Protein AF-A0A850HUB6-F1 (afdb_monomer)

R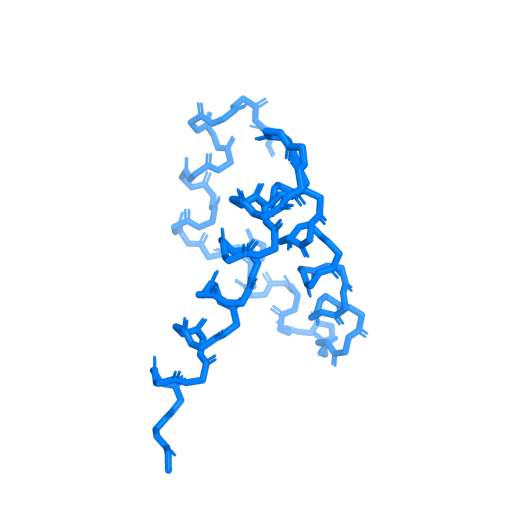adius of gyration: 13.77 Å; Cα contacts (8 Å, |Δi|>4): 26; chains: 1; bounding box: 30×25×32 Å

Mean predicted aligned error: 4.41 Å

Solvent-accessible surface area (backbone atoms only — not comparable to full-atom values): 3738 Å² total; per-residue (Å²): 135,54,74,78,52,53,57,52,52,52,53,50,50,26,50,49,51,15,73,75,64,49,96,59,45,25,61,52,46,52,51,52,51,50,52,53,50,58,71,73,46,53,74,70,52,52,54,49,53,62,68,30,66,67,50,46,52,51,35,48,75,74,71,47,135

Secondary structure (DSSP, 8-state):
--HHHHHHHHHHHHHHHHHHS-TTHHHHHHHHHHHHHHHHS-HHHHHHHHT-HHHHHHHHHTT--

Nearest PDB structures (foldseek):
  6l80-assembly1_A  TM=4.886E-01  e=5.534E+00  Schizosaccharomyces pombe 972h-

Foldseek 3Di:
DDPVVVVVVQLVVLVVVCVVDPVCSSVVSVVVVVVVVCVPDDPVVNVCCCPPPVNVVVCVVVVHD

Structure (mmCIF, N/CA/C/O backbone):
data_AF-A0A850HUB6-F1
#
_entry.id   AF-A0A850HUB6-F1
#
loop_
_atom_site.group_PDB
_atom_site.id
_atom_site.type_symbol
_atom_site.label_atom_id
_atom_site.label_alt_id
_atom_site.label_comp_id
_atom_site.label_asym_id
_atom_site.label_entity_id
_atom_site.label_seq_id
_atom_site.pdbx_PDB_ins_code
_atom_site.Cartn_x
_atom_site.Cartn_y
_atom_site.Cartn_z
_atom_site.occupancy
_atom_site.B_iso_or_equiv
_atom_site.auth_seq_id
_atom_site.auth_comp_id
_atom_site.auth_asym_id
_atom_site.auth_atom_id
_atom_site.pdbx_PDB_model_num
ATOM 1 N N . MET A 1 1 ? -7.656 -17.474 -11.864 1.00 60.16 1 MET A N 1
ATOM 2 C CA . MET A 1 1 ? -6.616 -16.690 -11.162 1.00 60.16 1 MET A CA 1
ATOM 3 C C . MET A 1 1 ? -6.989 -16.632 -9.691 1.00 60.16 1 MET A C 1
ATOM 5 O O . MET A 1 1 ? -8.170 -16.479 -9.408 1.00 60.16 1 MET A O 1
ATOM 9 N N . SER A 1 2 ? -6.043 -16.840 -8.774 1.00 78.00 2 SER A N 1
ATOM 10 C CA . SER A 1 2 ? -6.287 -16.688 -7.330 1.00 78.00 2 SER A CA 1
ATOM 11 C C . SER A 1 2 ? -6.101 -15.228 -6.910 1.00 78.00 2 SER A C 1
ATOM 13 O O . SER A 1 2 ? -5.394 -14.484 -7.582 1.00 78.00 2 SER A O 1
ATOM 15 N N . GLU A 1 3 ? -6.689 -14.817 -5.788 1.00 71.81 3 GLU A N 1
ATOM 16 C CA . GLU A 1 3 ? -6.500 -13.468 -5.226 1.00 71.81 3 GLU A CA 1
ATOM 17 C C . GLU A 1 3 ? -5.014 -13.143 -5.003 1.00 71.81 3 GLU A C 1
ATOM 19 O O . GLU A 1 3 ? -4.535 -12.090 -5.417 1.00 71.81 3 GLU A O 1
ATOM 24 N N . LYS A 1 4 ? -4.253 -14.115 -4.479 1.00 73.81 4 LYS A N 1
ATOM 25 C CA . LYS A 1 4 ? -2.794 -14.022 -4.331 1.00 73.81 4 LYS A CA 1
ATOM 26 C C . LYS A 1 4 ? -2.068 -13.801 -5.665 1.00 73.81 4 LYS A C 1
ATOM 28 O O . LYS A 1 4 ? -1.020 -13.185 -5.675 1.00 73.81 4 LYS A O 1
ATOM 33 N N . SER A 1 5 ? -2.606 -14.279 -6.785 1.00 82.38 5 SER A N 1
ATOM 34 C CA . SER A 1 5 ? -2.015 -14.045 -8.110 1.00 82.38 5 SER A CA 1
ATOM 35 C C . SER A 1 5 ? -2.260 -12.620 -8.611 1.00 82.38 5 SER A C 1
ATOM 37 O O . SER A 1 5 ? -1.400 -12.068 -9.278 1.00 82.38 5 SER A O 1
ATOM 39 N N . ILE A 1 6 ? -3.408 -12.016 -8.285 1.00 90.75 6 ILE A N 1
ATOM 40 C CA . ILE A 1 6 ? -3.794 -10.697 -8.814 1.00 90.75 6 ILE A CA 1
ATOM 41 C C . ILE A 1 6 ? -2.924 -9.587 -8.219 1.00 90.75 6 ILE A C 1
ATOM 43 O O . ILE A 1 6 ? -2.517 -8.677 -8.936 1.00 90.75 6 ILE A O 1
ATOM 47 N N . ILE A 1 7 ? -2.628 -9.656 -6.918 1.00 93.19 7 ILE A N 1
ATOM 48 C CA . ILE A 1 7 ? -1.786 -8.641 -6.274 1.00 93.19 7 ILE A CA 1
ATOM 49 C C . ILE A 1 7 ? -0.351 -8.667 -6.817 1.00 93.19 7 ILE A C 1
ATOM 51 O O . ILE A 1 7 ? 0.225 -7.613 -7.073 1.00 93.19 7 ILE A O 1
ATOM 55 N N . GLU A 1 8 ? 0.190 -9.855 -7.086 1.00 94.38 8 GLU A N 1
ATOM 56 C CA . GLU A 1 8 ? 1.528 -10.013 -7.664 1.00 94.38 8 GLU A CA 1
ATOM 57 C C . GLU A 1 8 ? 1.591 -9.510 -9.111 1.00 94.38 8 GLU A C 1
ATOM 59 O O . GLU A 1 8 ? 2.594 -8.920 -9.510 1.00 94.38 8 GLU A O 1
ATOM 64 N N . ASP A 1 9 ? 0.513 -9.674 -9.887 1.00 94.06 9 ASP A N 1
ATOM 65 C CA . ASP A 1 9 ? 0.419 -9.124 -11.244 1.00 94.06 9 ASP A CA 1
ATOM 66 C C . ASP A 1 9 ? 0.449 -7.585 -11.228 1.00 94.06 9 ASP A C 1
ATOM 68 O O . ASP A 1 9 ? 1.129 -6.964 -12.047 1.00 94.06 9 ASP A O 1
ATOM 72 N N . ILE A 1 10 ? -0.244 -6.964 -10.267 1.00 93.62 10 ILE A N 1
ATOM 73 C CA . ILE A 1 10 ? -0.272 -5.505 -10.085 1.00 93.62 10 ILE A CA 1
ATOM 74 C C . ILE A 1 10 ? 1.115 -4.977 -9.695 1.00 93.62 10 ILE A C 1
ATOM 76 O O . ILE A 1 10 ? 1.609 -4.033 -10.315 1.00 93.62 10 ILE A O 1
ATOM 80 N N . ILE A 1 11 ? 1.763 -5.604 -8.708 1.00 94.81 11 ILE A N 1
ATOM 81 C CA . ILE A 1 11 ? 3.117 -5.229 -8.269 1.00 94.81 11 ILE A CA 1
ATOM 82 C C . ILE A 1 11 ? 4.113 -5.409 -9.420 1.00 94.81 11 ILE A C 1
ATOM 84 O O . ILE A 1 11 ? 4.914 -4.519 -9.703 1.00 94.81 11 ILE A O 1
ATOM 88 N N . SER A 1 12 ? 4.023 -6.524 -10.148 1.00 93.44 12 SER A N 1
ATOM 89 C CA . SER A 1 12 ? 4.891 -6.804 -11.295 1.00 93.44 12 SER A CA 1
ATOM 90 C C . SER A 1 12 ? 4.726 -5.782 -12.420 1.00 93.44 12 SER A C 1
ATOM 92 O O . SER A 1 12 ? 5.710 -5.451 -13.088 1.00 93.44 12 SER A O 1
ATOM 94 N N . ALA A 1 13 ? 3.510 -5.271 -12.637 1.00 93.56 13 ALA A N 1
ATOM 95 C CA . ALA A 1 13 ? 3.242 -4.232 -13.625 1.00 93.56 13 ALA A CA 1
ATOM 96 C C . ALA A 1 13 ? 3.888 -2.890 -13.243 1.00 93.56 13 ALA A C 1
ATOM 98 O O . ALA A 1 13 ? 4.579 -2.312 -14.083 1.00 93.56 13 ALA A O 1
ATOM 99 N N . ALA A 1 14 ? 3.739 -2.442 -11.990 1.0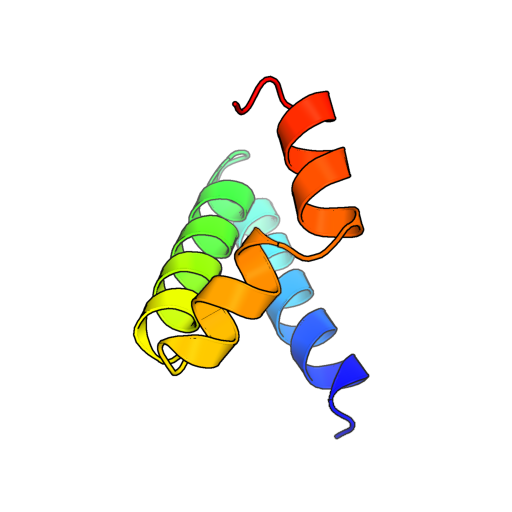0 93.06 14 ALA A N 1
ATOM 100 C CA . ALA A 1 14 ? 4.391 -1.227 -11.485 1.00 93.06 14 ALA A CA 1
ATOM 101 C C . ALA A 1 14 ? 5.925 -1.342 -11.549 1.00 93.06 14 ALA A C 1
ATOM 103 O O . ALA A 1 14 ? 6.603 -0.475 -12.098 1.00 93.06 14 ALA A O 1
ATOM 104 N N . ALA A 1 15 ? 6.477 -2.478 -11.110 1.00 91.12 15 ALA A N 1
ATOM 105 C CA . ALA A 1 15 ? 7.913 -2.737 -11.179 1.00 91.12 15 ALA A CA 1
ATOM 106 C C . ALA A 1 15 ? 8.436 -2.767 -12.623 1.00 91.12 15 ALA A C 1
ATOM 108 O O . ALA A 1 15 ? 9.546 -2.319 -12.912 1.00 91.12 15 ALA A O 1
ATOM 109 N N . LYS A 1 16 ? 7.655 -3.314 -13.563 1.00 92.00 16 LYS A N 1
ATOM 110 C CA . LYS A 1 16 ? 8.006 -3.283 -14.987 1.00 92.00 16 LYS A CA 1
ATOM 111 C C . LYS A 1 16 ? 8.018 -1.850 -15.518 1.00 92.00 16 LYS A C 1
ATOM 113 O O . LYS A 1 16 ? 8.980 -1.493 -16.192 1.00 92.00 16 LYS A O 1
ATOM 118 N N . HIS A 1 17 ? 7.000 -1.050 -15.205 1.00 88.12 17 HIS A N 1
ATOM 119 C CA . HIS A 1 17 ? 6.934 0.337 -15.655 1.00 88.12 17 HIS A CA 1
ATOM 120 C C . HIS A 1 17 ? 8.094 1.172 -15.100 1.00 88.12 17 HIS A C 1
ATOM 122 O O . HIS A 1 17 ? 8.755 1.865 -15.873 1.00 88.12 17 HIS A O 1
ATOM 128 N N . GLY A 1 18 ? 8.423 1.031 -13.812 1.00 87.31 18 GLY A N 1
ATOM 129 C CA . GLY A 1 18 ? 9.582 1.691 -13.202 1.00 87.31 18 GLY A CA 1
ATOM 130 C C . GLY A 1 18 ? 10.912 1.318 -13.863 1.00 87.31 18 GLY A C 1
ATOM 131 O O . GLY A 1 18 ? 11.710 2.195 -14.173 1.00 87.31 18 GLY A O 1
ATOM 132 N N . ARG A 1 19 ? 11.134 0.032 -14.180 1.00 86.88 19 ARG A N 1
ATOM 133 C CA . ARG A 1 19 ? 12.349 -0.412 -14.896 1.00 86.88 19 ARG A CA 1
ATOM 134 C C . ARG A 1 19 ? 12.461 0.124 -16.323 1.00 86.88 19 ARG A C 1
ATOM 136 O O . ARG A 1 19 ? 13.572 0.290 -16.816 1.00 86.88 19 ARG A O 1
ATOM 143 N N . GLU A 1 20 ? 11.334 0.303 -17.008 1.00 88.62 20 GLU A N 1
ATOM 144 C CA . GLU A 1 20 ? 11.286 0.755 -18.406 1.00 88.62 20 GLU A CA 1
ATOM 145 C C . GLU A 1 20 ? 11.273 2.288 -18.541 1.00 88.62 20 GLU A C 1
ATOM 147 O O . GLU A 1 20 ? 11.405 2.795 -19.655 1.00 88.62 20 GLU A O 1
ATOM 152 N N . SER A 1 21 ? 11.119 3.020 -17.433 1.00 8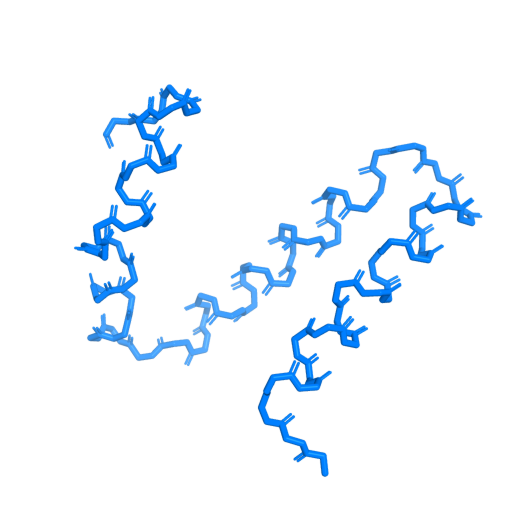4.94 21 SER A N 1
ATOM 153 C CA . SER A 1 21 ? 11.022 4.481 -17.413 1.00 84.94 21 SER A CA 1
ATOM 154 C C . SER A 1 21 ? 12.098 5.12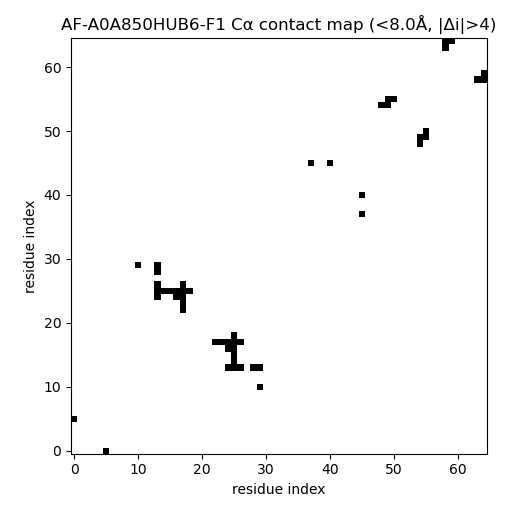6 -16.523 1.00 84.94 21 SER A C 1
ATOM 156 O O . SER A 1 21 ? 13.279 4.983 -16.830 1.00 84.94 21 SER A O 1
ATOM 158 N N . GLU A 1 22 ? 11.717 5.855 -15.467 1.00 79.44 22 GLU A N 1
ATOM 159 C CA . GLU A 1 22 ? 12.629 6.530 -14.531 1.00 79.44 22 GLU A CA 1
ATOM 160 C C . GLU A 1 22 ? 12.643 5.817 -13.160 1.00 79.44 22 GLU A C 1
ATOM 162 O O . GLU A 1 22 ? 11.609 5.275 -12.752 1.00 79.44 22 GLU A O 1
ATOM 167 N N . PRO A 1 23 ? 13.764 5.858 -12.406 1.00 67.00 23 PRO A N 1
ATOM 168 C CA . PRO A 1 23 ? 13.984 5.057 -11.190 1.00 67.00 23 PRO A CA 1
ATOM 169 C C . PRO A 1 23 ? 12.955 5.201 -10.052 1.00 67.00 23 PRO A C 1
ATOM 171 O O . PRO A 1 23 ? 12.918 4.338 -9.180 1.00 67.00 23 PRO A O 1
ATOM 174 N N . ASP A 1 24 ? 12.099 6.227 -10.068 1.00 77.38 24 ASP A N 1
ATOM 175 C CA . ASP A 1 24 ? 11.107 6.499 -9.015 1.00 77.38 24 ASP A CA 1
ATOM 176 C C . ASP A 1 24 ? 9.646 6.274 -9.454 1.00 77.38 24 ASP A C 1
ATOM 178 O O . ASP A 1 24 ? 8.719 6.412 -8.649 1.00 77.38 24 ASP A O 1
ATOM 182 N N . HIS A 1 25 ? 9.404 5.916 -10.720 1.00 87.12 25 HIS A N 1
ATOM 183 C CA . HIS A 1 25 ? 8.040 5.753 -11.234 1.00 87.12 25 HIS A CA 1
ATOM 184 C C . HIS A 1 25 ? 7.295 4.572 -10.601 1.00 87.12 25 HIS A C 1
ATOM 186 O O . HIS A 1 25 ? 6.103 4.694 -10.334 1.00 87.12 25 HIS A O 1
ATOM 192 N N . GLU A 1 26 ? 7.990 3.480 -10.258 1.00 89.69 26 GLU A N 1
ATOM 193 C CA . GLU A 1 26 ? 7.379 2.330 -9.569 1.00 89.69 26 GLU A CA 1
ATOM 194 C C . GLU A 1 26 ? 6.710 2.749 -8.251 1.00 89.69 26 GLU A C 1
ATOM 196 O O . GLU A 1 26 ? 5.593 2.328 -7.946 1.00 89.69 26 GLU A O 1
ATOM 201 N N . VAL A 1 27 ? 7.366 3.619 -7.476 1.00 91.00 27 VAL A N 1
ATOM 202 C CA . VAL A 1 27 ? 6.817 4.122 -6.211 1.00 91.00 27 VAL A CA 1
ATOM 203 C C . VAL A 1 27 ? 5.554 4.942 -6.470 1.00 91.00 27 VAL A C 1
ATOM 205 O O . VAL A 1 27 ? 4.564 4.780 -5.755 1.00 91.00 27 VAL A O 1
ATOM 208 N N . GLY A 1 28 ? 5.566 5.796 -7.496 1.00 92.38 28 GLY A N 1
ATOM 209 C CA . GLY A 1 28 ? 4.396 6.569 -7.917 1.00 92.38 28 GLY A CA 1
ATOM 210 C C . GLY A 1 28 ? 3.217 5.679 -8.317 1.00 92.38 28 GLY A C 1
ATOM 211 O O . GLY A 1 28 ? 2.112 5.858 -7.801 1.00 92.38 28 GLY A O 1
ATOM 212 N N . ASP A 1 29 ? 3.467 4.668 -9.148 1.00 94.19 29 ASP A N 1
ATOM 213 C CA . ASP A 1 29 ? 2.451 3.722 -9.617 1.00 94.19 29 ASP A CA 1
ATOM 214 C C . ASP A 1 29 ? 1.794 2.968 -8.454 1.00 94.19 29 ASP A C 1
ATOM 216 O O . ASP A 1 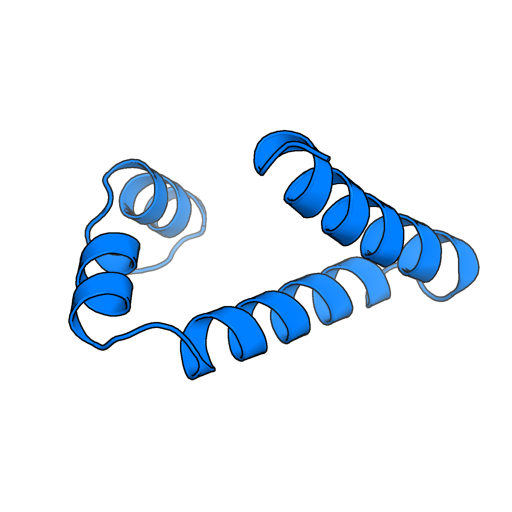29 ? 0.565 2.868 -8.369 1.00 94.19 29 ASP A O 1
ATOM 220 N N . LEU A 1 30 ? 2.602 2.465 -7.514 1.00 95.06 30 LEU A N 1
ATOM 221 C CA . LEU A 1 30 ? 2.103 1.759 -6.334 1.00 95.06 30 LEU A CA 1
ATOM 222 C C . LEU A 1 30 ? 1.291 2.684 -5.418 1.00 95.06 30 LEU A C 1
ATOM 224 O O . LEU A 1 30 ? 0.258 2.268 -4.883 1.00 95.06 30 LEU A O 1
ATOM 228 N N . GLN A 1 31 ? 1.703 3.945 -5.258 1.00 94.81 31 GLN A N 1
ATOM 229 C CA . GLN A 1 31 ? 0.922 4.930 -4.507 1.00 94.81 31 GLN A CA 1
ATOM 230 C C . GLN A 1 31 ? -0.429 5.221 -5.173 1.00 94.81 31 GLN A C 1
ATOM 232 O O . GLN A 1 31 ? -1.443 5.329 -4.479 1.00 94.81 31 GLN A O 1
ATOM 237 N N . ASP A 1 32 ? -0.472 5.335 -6.499 1.00 95.50 32 ASP A N 1
ATOM 238 C CA . ASP A 1 32 ? -1.713 5.583 -7.233 1.00 95.50 32 ASP A CA 1
ATOM 239 C C . ASP A 1 32 ? -2.674 4.398 -7.149 1.00 95.50 32 ASP A C 1
ATOM 241 O O . ASP A 1 32 ? -3.863 4.578 -6.862 1.00 95.50 32 ASP A O 1
ATOM 245 N N . LEU A 1 33 ? -2.160 3.176 -7.280 1.00 96.12 33 LEU A N 1
ATOM 246 C CA . LEU A 1 33 ? -2.938 1.955 -7.076 1.00 96.12 33 LEU A CA 1
ATOM 247 C C . LEU A 1 33 ? -3.480 1.858 -5.642 1.00 96.12 33 LEU A C 1
ATOM 249 O O . LEU A 1 33 ? -4.658 1.541 -5.455 1.00 96.12 33 LEU A O 1
ATOM 253 N N . LEU A 1 34 ? -2.677 2.208 -4.630 1.00 96.19 34 LEU A N 1
ATOM 254 C CA . LEU A 1 34 ? -3.127 2.262 -3.236 1.00 96.19 34 LEU A CA 1
ATOM 255 C C . LEU A 1 34 ? -4.246 3.299 -3.035 1.00 96.19 34 LEU A C 1
ATOM 257 O O . LEU A 1 34 ? -5.224 3.020 -2.338 1.00 96.19 34 LEU A O 1
ATOM 261 N N . ARG A 1 35 ? -4.162 4.476 -3.672 1.00 97.44 35 ARG A N 1
ATOM 262 C CA . ARG A 1 35 ? -5.225 5.503 -3.629 1.00 97.44 35 ARG A CA 1
ATOM 263 C C . ARG A 1 35 ? -6.516 5.018 -4.288 1.00 97.44 35 ARG A C 1
ATOM 265 O O . ARG A 1 35 ? -7.602 5.285 -3.765 1.00 97.44 35 ARG A O 1
ATOM 272 N N . VAL A 1 36 ? -6.420 4.293 -5.405 1.00 97.19 36 VAL A N 1
ATOM 273 C CA . VAL A 1 36 ? -7.581 3.668 -6.061 1.00 97.19 36 VAL A CA 1
ATOM 274 C C . VAL A 1 36 ? -8.216 2.631 -5.139 1.00 97.19 36 VAL A C 1
ATOM 276 O O . VAL A 1 36 ? -9.425 2.701 -4.909 1.00 97.19 36 VAL A O 1
ATOM 279 N N . ALA A 1 37 ? -7.414 1.730 -4.561 1.00 96.19 37 ALA A N 1
ATOM 280 C CA . ALA A 1 37 ? -7.886 0.731 -3.607 1.00 96.19 37 ALA A CA 1
ATOM 281 C C . ALA A 1 37 ? -8.602 1.398 -2.422 1.00 96.19 37 ALA A C 1
ATOM 283 O O . ALA A 1 37 ? -9.756 1.083 -2.135 1.00 96.19 37 ALA A O 1
ATOM 284 N N . TRP A 1 38 ? -7.983 2.409 -1.807 1.00 97.50 38 TRP A N 1
ATOM 285 C CA . TRP A 1 38 ? -8.583 3.161 -0.706 1.00 97.50 38 TRP A CA 1
ATOM 286 C C . TRP A 1 38 ? -9.939 3.768 -1.079 1.00 97.50 38 TRP A C 1
ATOM 288 O O . TRP A 1 38 ? -10.901 3.671 -0.313 1.00 97.50 38 TRP A O 1
ATOM 298 N N . LYS A 1 39 ? -10.052 4.365 -2.273 1.00 97.94 39 LYS A N 1
ATOM 299 C CA . LYS A 1 39 ? -11.289 4.994 -2.756 1.00 97.94 39 LYS A CA 1
ATOM 300 C C . LYS A 1 39 ? -12.445 4.000 -2.884 1.00 97.94 39 LYS A C 1
ATOM 302 O O . LYS A 1 39 ? -13.571 4.379 -2.563 1.00 97.94 39 LYS A O 1
ATOM 307 N N . ILE A 1 40 ? -12.184 2.770 -3.325 1.00 97.94 40 ILE A N 1
ATOM 308 C CA . ILE A 1 40 ? -13.227 1.751 -3.535 1.00 97.94 40 ILE A CA 1
ATOM 309 C C . ILE A 1 40 ? -13.529 0.914 -2.286 1.00 97.94 40 ILE A C 1
ATOM 311 O O . ILE A 1 40 ? -14.565 0.263 -2.238 1.00 97.94 40 ILE A O 1
ATOM 315 N N . MET A 1 41 ? -12.653 0.930 -1.278 1.00 98.06 41 MET A N 1
ATOM 316 C CA . MET A 1 41 ? -12.906 0.252 -0.008 1.00 98.06 41 MET A CA 1
ATOM 317 C C . MET A 1 41 ? -14.100 0.860 0.724 1.00 98.06 41 MET A C 1
ATOM 319 O O . MET A 1 41 ? -14.210 2.084 0.861 1.00 98.06 41 MET A O 1
ATOM 323 N N . GLU A 1 42 ? -14.923 -0.016 1.292 1.00 98.25 42 GLU A N 1
ATOM 324 C CA . GLU A 1 42 ? -15.975 0.364 2.224 1.00 98.25 42 GLU A CA 1
ATOM 325 C C . GLU A 1 42 ? -15.375 1.028 3.475 1.00 98.25 42 GLU A C 1
ATOM 327 O O . GLU A 1 42 ? -14.271 0.659 3.903 1.00 98.25 42 GLU A O 1
ATOM 332 N N . PRO A 1 43 ? -16.093 1.946 4.150 1.00 97.81 43 PRO A N 1
ATOM 333 C CA . PRO A 1 43 ? -15.580 2.624 5.342 1.00 97.81 43 PRO A CA 1
ATOM 334 C C . PRO A 1 43 ? -15.046 1.663 6.416 1.00 97.81 43 PRO A C 1
ATOM 336 O O . PRO A 1 43 ? -13.987 1.894 6.996 1.00 97.81 43 PRO A O 1
ATOM 339 N N . GLN A 1 44 ? -15.723 0.531 6.632 1.00 97.75 44 GLN A N 1
ATOM 340 C CA . GLN A 1 44 ? -15.285 -0.492 7.589 1.00 97.75 44 GLN A CA 1
ATOM 341 C C . GLN A 1 44 ? -14.007 -1.221 7.147 1.00 97.75 44 GLN A C 1
ATOM 343 O O . GLN A 1 44 ? -13.227 -1.667 7.986 1.00 97.75 44 GLN A O 1
ATOM 348 N N . GLN A 1 45 ? -13.772 -1.375 5.842 1.00 98.00 45 GLN A N 1
ATOM 349 C CA . GLN A 1 45 ? -12.526 -1.950 5.331 1.00 98.00 45 GLN A CA 1
ATOM 350 C C . GLN A 1 45 ? -11.361 -0.977 5.525 1.00 98.00 45 GLN A C 1
ATOM 352 O O . GLN A 1 45 ? -10.290 -1.417 5.925 1.00 98.00 45 GLN A O 1
ATOM 357 N N . ARG A 1 46 ? -11.570 0.331 5.322 1.00 98.00 46 ARG A N 1
ATOM 358 C CA . ARG A 1 46 ? -10.547 1.361 5.586 1.00 98.00 46 ARG A CA 1
ATOM 359 C C . ARG A 1 46 ? -10.127 1.381 7.054 1.00 98.00 46 ARG A C 1
ATOM 361 O O . ARG A 1 46 ? -8.938 1.385 7.349 1.00 98.00 46 ARG A O 1
ATOM 368 N N . ILE A 1 47 ? -11.103 1.320 7.965 1.00 97.06 47 ILE A N 1
ATOM 369 C CA . ILE A 1 47 ? -10.851 1.220 9.411 1.00 97.06 47 ILE A CA 1
ATOM 370 C C . ILE A 1 47 ? -10.071 -0.059 9.736 1.00 97.06 47 ILE A C 1
ATOM 372 O O . ILE A 1 47 ? -9.103 -0.007 10.488 1.00 97.06 47 ILE A O 1
ATOM 376 N N . ARG A 1 48 ? -10.462 -1.205 9.159 1.00 97.56 48 ARG A N 1
ATOM 377 C CA . ARG A 1 48 ? -9.732 -2.470 9.349 1.00 97.56 48 ARG A CA 1
ATOM 378 C C . ARG A 1 48 ? -8.303 -2.406 8.822 1.00 97.56 48 ARG A C 1
ATOM 380 O O . ARG A 1 48 ? -7.418 -2.898 9.501 1.00 97.56 48 ARG A O 1
ATOM 387 N N . PHE A 1 49 ? -8.077 -1.800 7.659 1.00 96.25 49 PHE A N 1
ATOM 388 C CA . PHE A 1 49 ? -6.737 -1.625 7.100 1.00 96.25 49 PHE A CA 1
ATOM 389 C C . PHE A 1 49 ? -5.864 -0.744 7.993 1.00 96.25 49 PHE A C 1
ATOM 391 O O . PHE A 1 49 ? -4.739 -1.128 8.297 1.00 96.25 49 PHE A O 1
ATOM 398 N N . TRP A 1 50 ? -6.395 0.398 8.442 1.00 94.31 50 TRP A N 1
ATOM 399 C CA . TRP A 1 50 ? -5.682 1.336 9.311 1.00 94.31 50 TRP A CA 1
ATOM 400 C C . TRP A 1 50 ? -5.298 0.707 10.656 1.00 94.31 50 TRP A C 1
ATOM 402 O O . TRP A 1 50 ? -4.181 0.884 11.119 1.00 94.31 50 TRP A O 1
ATOM 412 N N . ASN A 1 51 ? -6.204 -0.075 11.248 1.00 94.94 51 ASN A N 1
ATOM 413 C CA . ASN A 1 51 ? -5.987 -0.725 12.543 1.00 94.94 51 ASN A CA 1
ATOM 414 C C . ASN A 1 51 ? -5.356 -2.122 12.444 1.00 94.94 51 ASN A C 1
ATOM 416 O O . ASN A 1 51 ? -5.268 -2.808 13.458 1.00 94.94 51 ASN A O 1
ATOM 420 N N . HIS A 1 52 ? -4.978 -2.592 11.253 1.00 97.38 52 HIS A N 1
ATOM 421 C CA . HIS A 1 52 ? -4.332 -3.895 11.130 1.00 97.38 52 HIS A CA 1
ATOM 422 C C . HIS A 1 52 ? -2.932 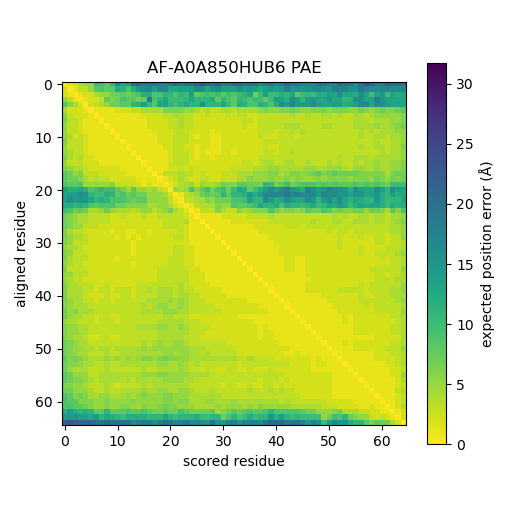-3.820 11.748 1.00 97.38 52 HIS A C 1
ATOM 424 O O . HIS A 1 52 ? -2.188 -2.880 11.453 1.00 97.38 52 HIS A O 1
ATOM 430 N N . ASP A 1 53 ? -2.559 -4.812 12.562 1.00 96.94 53 ASP A N 1
ATOM 431 C CA . ASP A 1 53 ? -1.291 -4.810 13.307 1.00 96.94 53 ASP A CA 1
ATOM 432 C C . ASP A 1 53 ? -0.096 -4.577 12.375 1.00 96.94 53 ASP A C 1
ATOM 434 O O . ASP A 1 53 ? 0.677 -3.648 12.584 1.00 96.94 53 ASP A O 1
ATOM 438 N N . THR A 1 54 ? -0.027 -5.310 11.259 1.00 96.50 54 THR A N 1
ATOM 439 C CA . THR A 1 54 ? 1.031 -5.141 10.247 1.00 96.50 54 THR A CA 1
ATOM 440 C C . THR A 1 54 ? 1.075 -3.734 9.647 1.00 96.50 54 THR A C 1
ATOM 442 O O . THR A 1 54 ? 2.155 -3.184 9.471 1.00 96.50 54 THR A O 1
ATOM 445 N N . THR A 1 55 ? -0.075 -3.122 9.340 1.00 95.06 55 THR A N 1
ATOM 446 C CA . THR A 1 55 ? -0.106 -1.741 8.828 1.00 95.06 55 THR A CA 1
ATOM 447 C C . THR A 1 55 ? 0.458 -0.785 9.872 1.00 95.06 55 THR A C 1
ATOM 449 O O . THR A 1 55 ? 1.263 0.083 9.553 1.00 95.06 55 THR A O 1
ATOM 452 N N . THR A 1 56 ? 0.061 -0.969 11.130 1.00 93.00 56 THR A N 1
ATOM 453 C CA . THR A 1 56 ? 0.495 -0.120 12.241 1.00 93.00 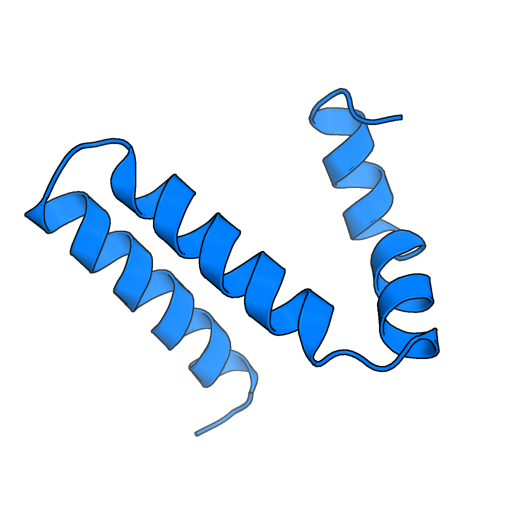56 THR A CA 1
A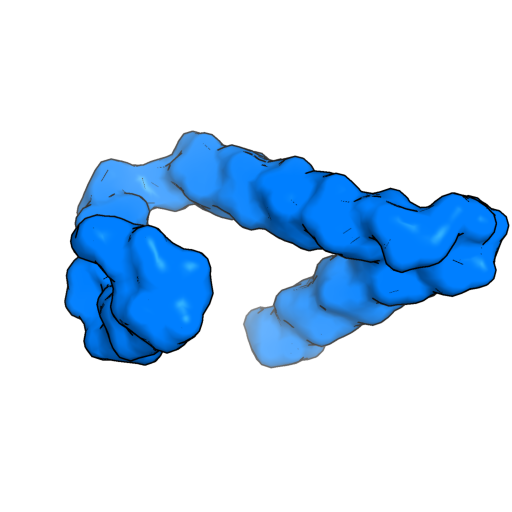TOM 454 C C . THR A 1 56 ? 1.993 -0.274 12.514 1.00 93.00 56 THR A C 1
ATOM 456 O O . THR A 1 56 ? 2.675 0.715 12.772 1.00 93.00 56 THR A O 1
ATOM 459 N N . GLU A 1 57 ? 2.521 -1.496 12.456 1.00 95.25 57 GLU A N 1
ATOM 460 C CA . GLU A 1 57 ? 3.952 -1.783 12.604 1.00 95.25 57 GLU A CA 1
ATOM 461 C C . GLU A 1 57 ? 4.778 -1.137 11.489 1.00 95.25 57 GLU A C 1
ATOM 463 O O . GLU A 1 57 ? 5.737 -0.426 11.786 1.00 95.25 57 GLU A O 1
ATOM 468 N N . LEU A 1 58 ? 4.362 -1.306 10.230 1.00 94.50 58 LEU A N 1
ATOM 469 C CA . LEU A 1 58 ? 5.043 -0.710 9.079 1.00 94.50 58 LEU A CA 1
ATOM 470 C C . LEU A 1 58 ? 5.024 0.820 9.137 1.00 94.50 58 LEU A C 1
ATOM 472 O O . LEU A 1 58 ? 6.056 1.457 8.949 1.00 94.50 58 LEU A O 1
ATOM 476 N N . LEU A 1 59 ? 3.876 1.429 9.456 1.00 93.00 59 LEU A N 1
ATOM 477 C CA . LEU A 1 59 ? 3.789 2.885 9.590 1.00 93.00 59 LEU A CA 1
ATOM 478 C C . LEU A 1 59 ? 4.725 3.405 10.684 1.00 93.00 59 LEU A C 1
ATOM 480 O O . LEU A 1 59 ? 5.416 4.391 10.449 1.00 93.00 59 LEU A O 1
ATOM 484 N N . LYS A 1 60 ? 4.810 2.729 11.836 1.00 93.06 60 LYS A N 1
ATOM 485 C CA . LYS A 1 60 ? 5.755 3.096 12.903 1.00 93.06 60 LYS A CA 1
ATOM 486 C C . LYS A 1 60 ? 7.207 2.987 12.449 1.00 93.06 60 LYS A C 1
ATOM 488 O O . LYS A 1 60 ? 7.990 3.893 12.724 1.00 93.06 60 LYS A O 1
ATOM 493 N N . GLU A 1 61 ? 7.567 1.905 11.759 1.00 95.00 61 GLU A N 1
ATOM 494 C CA . GLU A 1 61 ? 8.912 1.717 11.200 1.00 95.00 61 GLU A CA 1
ATOM 495 C C . GLU A 1 61 ? 9.283 2.849 10.231 1.00 95.00 61 GLU A C 1
ATOM 497 O O . GLU A 1 61 ? 10.408 3.345 10.251 1.00 95.00 61 GLU A O 1
ATOM 502 N N . TRP A 1 62 ? 8.322 3.312 9.429 1.00 91.50 62 TRP A N 1
ATOM 503 C CA . TRP A 1 62 ? 8.522 4.372 8.437 1.00 91.50 62 TRP A CA 1
ATOM 504 C C . TRP A 1 62 ? 8.398 5.797 9.007 1.00 91.50 62 TRP A C 1
ATOM 506 O O . TRP A 1 62 ? 8.499 6.766 8.254 1.00 91.50 62 TRP A O 1
ATOM 516 N N . GLY A 1 63 ? 8.190 5.950 10.320 1.00 91.00 63 GLY A N 1
ATOM 517 C CA . GLY A 1 6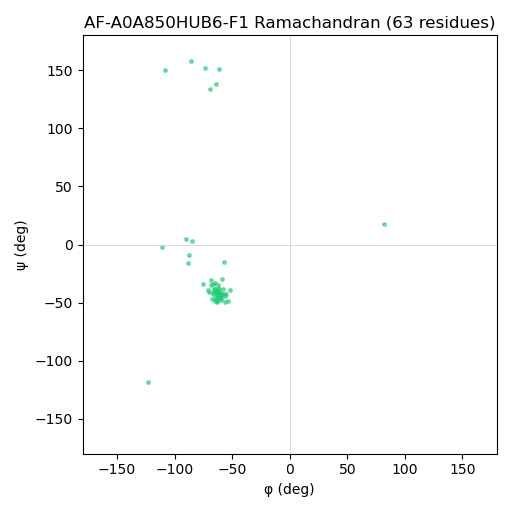3 ? 8.065 7.253 10.987 1.00 91.00 63 GLY A CA 1
ATOM 518 C C . GLY A 1 63 ? 6.678 7.904 10.890 1.00 91.00 63 GLY A C 1
ATOM 519 O O . GLY A 1 63 ? 6.548 9.108 11.108 1.00 91.00 63 GLY A O 1
ATOM 520 N N . GLY A 1 64 ? 5.647 7.132 10.553 1.00 74.81 64 GLY A N 1
ATOM 521 C CA . GLY A 1 64 ? 4.241 7.518 10.672 1.00 74.81 64 GLY A CA 1
ATOM 522 C C . GLY A 1 64 ? 3.756 7.511 12.129 1.00 74.81 64 GLY A C 1
ATOM 523 O O . GLY A 1 64 ? 4.283 6.773 12.962 1.00 74.81 64 GLY A O 1
ATOM 524 N N . ASN A 1 65 ? 2.758 8.351 12.427 1.00 60.53 65 ASN A N 1
ATOM 525 C CA . ASN A 1 65 ? 2.123 8.465 13.751 1.00 60.53 65 ASN A CA 1
ATOM 526 C C . ASN A 1 65 ? 1.071 7.382 13.997 1.00 60.53 65 ASN A C 1
ATOM 528 O O . ASN A 1 65 ? 0.235 7.177 13.087 1.00 60.53 65 ASN A O 1
#

Sequence (65 aa):
MSEKSIIEDIISAAAKHGRESEPDHEVGDLQDLLRVAWKIMEPQQRIRFWNHDTTTELLKEWGGN

pLDDT: mean 90.79, std 8.83, range [60.16, 98.25]